Protein AF-A0A370H531-F1 (afdb_monomer_lite)

Radius of gyration: 30.45 Å; chains: 1; bounding box: 58×85×44 Å

InterPro domains:
  IPR033469 CYTH-like domain superfamily [SSF55154] (12-79)

Sequence (161 aa):
MTHAHALLDVCAGAVDYTRTALPIGEGQALIDEIIRPRVLHLVTIEFDTGDEARGFHPPEWFGPEVTGNPRYTHQLIALRGLAAAPEIPLSDAALNSLIDTLENRFPAQAQLTIDRPKGRQVPVTRAKAQTSGETVKANLDEIEQAMMREMEKTLQKGRPE

pLDDT: mean 77.38, std 19.12, range [32.31, 97.44]

Organism: NCBI:txid186651

Foldseek 3Di:
DVVVVVVVVPDLFAWDWDWDWADDDPFIWIWTQIPPPHGDIDIDTDDPDPVVVVVDDDQPLDDDDCPPPCCPDRVNCGNPNHPDDDDDDDDPRNVVSVVVSVVVPDDPVRPPPPVPPPPPPPPPPPDPDDDDDDDPDPDVVVVVVVVVVVVVVVVVVPDDD

Structure (mmCIF, N/CA/C/O backbone):
data_AF-A0A370H531-F1
#
_entry.id   AF-A0A370H531-F1
#
loop_
_atom_site.group_PDB
_atom_site.id
_atom_site.type_symbol
_atom_site.label_atom_id
_atom_site.label_alt_id
_atom_site.label_comp_id
_atom_site.label_asym_id
_atom_site.label_entity_id
_atom_site.label_seq_id
_atom_site.pdbx_PDB_ins_code
_atom_site.Cartn_x
_atom_site.Cartn_y
_atom_site.Cartn_z
_atom_site.occupancy
_atom_site.B_iso_or_equiv
_atom_site.auth_seq_id
_atom_site.auth_comp_id
_atom_site.auth_asym_id
_atom_site.auth_atom_id
_atom_site.pdbx_PDB_model_num
ATOM 1 N N . MET A 1 1 ? 30.079 -4.544 -2.804 1.00 56.28 1 MET A N 1
ATOM 2 C CA . MET A 1 1 ? 28.622 -4.452 -3.056 1.00 56.28 1 MET A CA 1
ATOM 3 C C . MET A 1 1 ? 28.259 -4.120 -4.513 1.00 56.28 1 MET A C 1
ATOM 5 O O . MET A 1 1 ? 27.084 -4.014 -4.818 1.00 56.28 1 MET A O 1
ATOM 9 N N . THR A 1 2 ? 29.217 -4.024 -5.442 1.00 71.31 2 THR A N 1
ATOM 10 C CA . THR A 1 2 ? 28.975 -3.665 -6.856 1.00 71.31 2 THR A CA 1
ATOM 11 C C . THR A 1 2 ? 28.341 -4.777 -7.698 1.00 71.31 2 THR A C 1
ATOM 13 O O . THR A 1 2 ? 27.529 -4.489 -8.567 1.00 71.31 2 THR A O 1
ATOM 16 N N . HIS A 1 3 ? 28.640 -6.049 -7.417 1.00 75.94 3 HIS A N 1
ATOM 17 C CA . HIS A 1 3 ? 28.123 -7.169 -8.216 1.00 75.94 3 HIS A CA 1
ATOM 18 C C . HIS A 1 3 ? 26.603 -7.368 -8.099 1.00 75.94 3 HIS A C 1
ATOM 20 O O . HIS A 1 3 ? 25.964 -7.726 -9.079 1.00 75.94 3 HIS A O 1
ATOM 26 N N . ALA A 1 4 ? 26.010 -7.109 -6.929 1.00 77.00 4 ALA A N 1
ATOM 27 C CA . ALA A 1 4 ? 24.566 -7.256 -6.734 1.00 77.00 4 ALA A CA 1
ATOM 28 C C . ALA A 1 4 ? 23.768 -6.222 -7.542 1.00 77.00 4 ALA A C 1
ATOM 30 O O . ALA A 1 4 ? 22.748 -6.562 -8.127 1.00 77.00 4 ALA A O 1
ATOM 31 N N . HIS A 1 5 ? 24.262 -4.982 -7.627 1.00 79.50 5 HIS A N 1
ATOM 32 C CA . HIS A 1 5 ? 23.621 -3.941 -8.430 1.00 79.50 5 HIS A CA 1
ATOM 33 C C . HIS A 1 5 ? 23.667 -4.277 -9.926 1.00 79.50 5 HIS A C 1
ATOM 35 O O . HIS A 1 5 ? 22.654 -4.176 -10.603 1.00 79.50 5 HIS A O 1
ATOM 41 N N . ALA A 1 6 ? 24.795 -4.814 -10.406 1.00 84.19 6 ALA A N 1
ATOM 42 C CA . ALA A 1 6 ? 24.924 -5.266 -11.792 1.00 84.19 6 ALA A CA 1
ATOM 43 C C . ALA A 1 6 ? 23.947 -6.403 -12.158 1.00 84.19 6 ALA A C 1
ATOM 45 O O . ALA A 1 6 ? 23.545 -6.524 -13.311 1.00 84.19 6 ALA A O 1
ATOM 46 N N . LEU A 1 7 ? 23.545 -7.238 -11.190 1.00 86.62 7 LEU A N 1
ATOM 47 C CA . LEU A 1 7 ? 22.518 -8.259 -11.417 1.00 86.62 7 LEU A CA 1
ATOM 48 C C . LEU A 1 7 ? 21.102 -7.672 -11.488 1.00 86.62 7 LEU A C 1
ATOM 50 O O . LEU A 1 7 ? 20.250 -8.246 -12.158 1.00 86.62 7 LEU A O 1
ATOM 54 N N . LEU A 1 8 ? 20.844 -6.537 -10.834 1.00 84.94 8 LEU A N 1
ATOM 55 C CA . LEU A 1 8 ? 19.556 -5.848 -10.950 1.00 84.94 8 LEU A CA 1
ATOM 56 C C . LEU A 1 8 ? 19.375 -5.234 -12.344 1.00 84.94 8 LEU A C 1
ATOM 58 O O . LEU A 1 8 ? 18.262 -5.241 -12.863 1.00 84.94 8 LEU A O 1
ATOM 62 N N . ASP A 1 9 ? 20.461 -4.789 -12.982 1.00 84.00 9 ASP A N 1
ATOM 63 C CA . ASP A 1 9 ? 20.424 -4.204 -14.331 1.00 84.00 9 ASP A CA 1
ATOM 64 C C . ASP A 1 9 ? 20.017 -5.210 -15.422 1.00 84.00 9 ASP A C 1
ATOM 66 O O . ASP A 1 9 ? 19.553 -4.815 -16.491 1.00 84.00 9 ASP A O 1
ATOM 70 N N . VAL A 1 10 ? 20.172 -6.515 -15.167 1.00 90.00 10 VAL A N 1
ATOM 71 C CA . VAL A 1 10 ? 19.774 -7.581 -16.104 1.00 90.00 10 VAL A CA 1
ATOM 72 C C . VAL A 1 10 ? 18.386 -8.158 -15.810 1.00 90.00 10 VAL A C 1
ATOM 74 O O . VAL A 1 10 ? 17.911 -9.027 -16.545 1.00 90.00 10 VAL A O 1
ATOM 77 N N . CYS A 1 11 ? 17.715 -7.701 -14.749 1.00 88.81 11 CYS A N 1
ATOM 78 C CA . CYS A 1 11 ? 16.348 -8.110 -14.449 1.00 88.81 11 CYS A CA 1
ATOM 79 C C . CYS A 1 11 ? 15.365 -7.554 -15.491 1.00 88.81 11 CYS A C 1
ATOM 81 O O . CYS A 1 11 ? 15.491 -6.431 -15.968 1.00 88.81 11 CYS A O 1
ATOM 83 N N . ALA A 1 12 ? 14.315 -8.324 -15.794 1.00 89.19 12 ALA A N 1
ATOM 84 C CA . ALA A 1 12 ? 13.263 -7.907 -16.727 1.00 89.19 12 ALA A CA 1
ATOM 85 C C . ALA A 1 12 ? 12.413 -6.719 -16.221 1.00 89.19 12 ALA A C 1
ATOM 87 O O . ALA A 1 12 ? 11.630 -6.157 -16.984 1.00 89.19 12 ALA A O 1
ATOM 88 N N . GLY A 1 13 ? 12.536 -6.362 -14.940 1.00 90.94 13 GLY A N 1
ATOM 89 C CA . GLY A 1 13 ? 11.859 -5.237 -14.307 1.00 90.94 13 GLY A CA 1
ATOM 90 C C . GLY A 1 13 ? 12.291 -5.076 -12.850 1.00 90.94 13 GLY A C 1
ATOM 91 O O . GLY A 1 13 ? 12.810 -6.016 -12.246 1.00 90.94 13 GLY A O 1
ATOM 92 N N . ALA A 1 14 ? 12.058 -3.891 -12.289 1.00 91.94 14 ALA A N 1
ATOM 93 C CA . ALA A 1 14 ? 12.356 -3.565 -10.897 1.00 91.94 14 ALA A CA 1
ATOM 94 C C . ALA A 1 14 ? 11.282 -2.635 -10.314 1.00 91.94 14 ALA A C 1
ATOM 96 O O . ALA A 1 14 ? 10.641 -1.877 -11.045 1.00 91.94 14 ALA A O 1
ATOM 97 N N . VAL A 1 15 ? 11.105 -2.701 -8.994 1.00 93.50 15 VAL A N 1
ATOM 98 C CA . VAL A 1 15 ? 10.263 -1.781 -8.222 1.00 93.50 15 VAL A CA 1
ATOM 99 C C . VAL A 1 15 ? 11.082 -1.278 -7.053 1.00 93.50 15 VAL A C 1
ATOM 101 O O . VAL A 1 15 ? 11.614 -2.073 -6.281 1.00 93.50 15 VAL A O 1
ATOM 104 N N . ASP A 1 16 ? 11.131 0.039 -6.917 1.00 94.12 16 ASP A N 1
ATOM 105 C CA . ASP A 1 16 ? 11.694 0.687 -5.744 1.00 94.12 16 ASP A CA 1
ATOM 106 C C . ASP A 1 16 ? 10.550 1.192 -4.892 1.00 94.12 16 ASP A C 1
ATOM 108 O O . ASP A 1 16 ? 9.667 1.882 -5.407 1.00 94.12 16 ASP A O 1
ATOM 112 N N . TYR A 1 17 ? 10.588 0.898 -3.600 1.00 96.12 17 TYR A N 1
ATOM 113 C CA . TYR A 1 17 ? 9.605 1.400 -2.659 1.00 96.12 17 TYR A CA 1
ATOM 114 C C . TYR A 1 17 ? 10.207 1.584 -1.269 1.00 96.12 17 TYR A C 1
ATOM 116 O O . TYR A 1 17 ? 11.199 0.942 -0.914 1.00 96.12 17 TYR A O 1
ATOM 124 N N . THR A 1 18 ? 9.592 2.458 -0.478 1.00 97.44 18 THR A N 1
ATOM 125 C CA . THR A 1 18 ? 9.778 2.497 0.974 1.00 97.44 18 THR A CA 1
ATOM 126 C C . THR A 1 18 ? 8.543 1.892 1.633 1.00 97.44 18 THR A C 1
ATOM 128 O O . THR A 1 18 ? 7.431 2.059 1.134 1.00 97.44 18 THR A O 1
ATOM 131 N N . ARG A 1 19 ? 8.727 1.153 2.732 1.00 97.31 19 ARG A N 1
ATOM 132 C CA . ARG A 1 19 ? 7.623 0.561 3.496 1.00 97.31 19 ARG A CA 1
ATOM 133 C C . ARG A 1 19 ? 7.599 1.129 4.901 1.00 97.31 19 ARG A C 1
ATOM 135 O O . ARG A 1 19 ? 8.588 1.023 5.624 1.00 97.31 19 ARG A O 1
ATOM 142 N N . THR A 1 20 ? 6.453 1.669 5.295 1.00 95.62 20 THR A N 1
ATOM 143 C CA . THR A 1 20 ? 6.203 2.163 6.651 1.00 95.62 20 THR A CA 1
ATOM 144 C C . THR A 1 20 ? 5.084 1.357 7.291 1.00 95.62 20 THR A C 1
ATOM 146 O O . THR A 1 20 ? 4.004 1.241 6.718 1.00 95.62 20 THR A O 1
ATOM 149 N N . ALA A 1 21 ? 5.326 0.821 8.487 1.00 93.69 21 ALA A N 1
ATOM 150 C CA . ALA A 1 21 ? 4.275 0.216 9.296 1.00 93.69 21 ALA A CA 1
ATOM 151 C C . ALA A 1 21 ? 3.504 1.306 10.053 1.00 93.69 21 ALA A C 1
ATOM 153 O O . ALA A 1 21 ? 4.095 2.199 10.667 1.00 93.69 21 ALA A O 1
ATOM 154 N N . LEU A 1 22 ? 2.182 1.233 9.989 1.00 91.69 22 LEU A N 1
ATOM 155 C CA . LEU A 1 22 ? 1.242 2.160 10.589 1.00 91.69 22 LEU A CA 1
ATOM 156 C C . LEU A 1 22 ? 0.253 1.358 11.456 1.00 91.69 22 LEU A C 1
ATOM 158 O O . LEU A 1 22 ? -0.501 0.567 10.897 1.00 91.69 22 LEU A O 1
ATOM 162 N N . PRO A 1 23 ? 0.197 1.549 12.787 1.00 89.75 23 PRO A N 1
ATOM 163 C CA . PRO A 1 23 ? -0.846 0.925 13.602 1.00 89.75 23 PRO A CA 1
ATOM 164 C C . PRO A 1 23 ? -2.244 1.391 13.164 1.00 89.75 23 PRO A C 1
ATOM 166 O O . PRO A 1 23 ? -2.476 2.594 13.032 1.00 89.75 23 PRO A O 1
ATOM 169 N N . ILE A 1 24 ? -3.161 0.440 12.953 1.00 87.25 24 ILE A N 1
ATOM 170 C CA . ILE A 1 24 ? -4.573 0.669 12.598 1.00 87.25 24 ILE A CA 1
ATOM 171 C C . ILE A 1 24 ? -5.437 -0.297 13.409 1.00 87.25 24 ILE A C 1
ATOM 173 O O . ILE A 1 24 ? -5.366 -1.508 13.206 1.00 87.25 24 ILE A O 1
ATOM 177 N N . GLY A 1 25 ? -6.279 0.234 14.300 1.00 82.69 25 GLY A N 1
ATOM 178 C CA . GLY A 1 25 ? -7.097 -0.597 15.187 1.00 82.69 25 GLY A CA 1
ATOM 179 C C . GLY A 1 25 ? -6.226 -1.533 16.030 1.00 82.69 25 GLY A C 1
ATOM 180 O O . GLY A 1 25 ? -5.302 -1.075 16.699 1.00 82.69 25 GLY A O 1
ATOM 181 N N . GLU A 1 26 ? -6.512 -2.834 15.974 1.00 80.56 26 GLU A N 1
ATOM 182 C CA . GLU A 1 26 ? -5.728 -3.878 16.655 1.00 80.56 26 GLU A CA 1
ATOM 183 C C . GLU A 1 26 ? -4.569 -4.426 15.797 1.00 80.56 26 GLU A C 1
ATOM 185 O O . GLU A 1 26 ? -3.727 -5.168 16.299 1.00 80.56 26 GLU A O 1
ATOM 190 N N . GLY A 1 27 ? -4.492 -4.034 14.521 1.00 85.75 27 GLY A N 1
ATOM 191 C CA . GLY A 1 27 ? -3.524 -4.542 13.551 1.00 85.75 27 GLY A CA 1
ATOM 192 C C . GLY A 1 27 ? -2.483 -3.515 13.101 1.00 85.75 27 GLY A C 1
ATOM 193 O O . GLY A 1 27 ? -2.299 -2.437 13.678 1.00 85.75 27 GLY A O 1
ATOM 194 N N . GLN A 1 28 ? -1.773 -3.867 12.029 1.00 90.69 28 GLN A N 1
ATOM 195 C CA . GLN A 1 28 ? -0.797 -3.006 11.364 1.00 90.69 28 GLN A CA 1
ATOM 196 C C . GLN A 1 28 ? -1.136 -2.884 9.879 1.00 90.69 28 GLN A C 1
ATOM 198 O O . GLN A 1 28 ? -1.393 -3.875 9.200 1.00 90.69 28 GLN A O 1
ATOM 203 N N . ALA A 1 29 ? -1.072 -1.661 9.371 1.00 94.25 29 ALA A N 1
ATOM 204 C CA . ALA A 1 29 ? -1.070 -1.363 7.954 1.00 94.25 29 ALA A CA 1
ATOM 205 C C . ALA A 1 29 ? 0.360 -1.176 7.452 1.00 94.25 29 ALA A C 1
ATOM 207 O O . ALA A 1 29 ? 1.147 -0.437 8.038 1.00 94.25 29 ALA A O 1
ATOM 208 N N . LEU A 1 30 ? 0.692 -1.811 6.336 1.00 96.62 30 LEU A N 1
ATOM 209 C CA . LEU A 1 30 ? 1.946 -1.612 5.623 1.00 96.62 30 LEU A CA 1
ATOM 210 C C . LEU A 1 30 ? 1.694 -0.640 4.475 1.00 96.62 30 LEU A C 1
ATOM 212 O O . LEU A 1 30 ? 0.982 -0.968 3.528 1.00 96.62 30 LEU A O 1
ATOM 216 N N . ILE A 1 31 ? 2.262 0.558 4.574 1.00 96.38 31 ILE A N 1
ATOM 217 C CA . ILE A 1 31 ? 2.193 1.572 3.525 1.00 96.38 31 ILE A CA 1
ATOM 218 C C . ILE A 1 31 ? 3.443 1.457 2.664 1.00 96.38 31 ILE A C 1
ATOM 220 O O . ILE A 1 31 ? 4.541 1.741 3.143 1.00 96.38 31 ILE A O 1
ATOM 224 N N . ASP A 1 32 ? 3.258 1.083 1.404 1.00 96.75 32 ASP A N 1
ATOM 225 C CA . ASP A 1 32 ? 4.294 1.100 0.380 1.00 96.75 32 ASP A CA 1
ATOM 226 C C . ASP A 1 32 ? 4.202 2.380 -0.437 1.00 96.75 32 ASP A C 1
ATOM 228 O O . ASP A 1 32 ? 3.228 2.595 -1.158 1.00 96.75 32 ASP A O 1
ATOM 232 N N . GLU A 1 33 ? 5.234 3.211 -0.364 1.00 95.75 33 GLU A N 1
ATOM 233 C CA . GLU A 1 33 ? 5.459 4.302 -1.306 1.00 95.75 33 GLU A CA 1
ATOM 234 C C . GLU A 1 33 ? 6.362 3.779 -2.421 1.00 95.75 33 GLU A C 1
ATOM 236 O O . GLU A 1 33 ? 7.582 3.698 -2.272 1.00 95.75 33 GLU A O 1
ATOM 241 N N . ILE A 1 34 ? 5.761 3.394 -3.544 1.00 94.44 34 ILE A N 1
ATOM 242 C CA . ILE A 1 34 ? 6.487 2.981 -4.741 1.00 94.44 34 ILE A CA 1
ATOM 243 C C . ILE A 1 34 ? 6.997 4.233 -5.447 1.00 94.44 34 ILE A C 1
ATOM 245 O O . ILE A 1 34 ? 6.216 5.111 -5.793 1.00 94.44 34 ILE A O 1
ATOM 249 N N . ILE A 1 35 ? 8.303 4.293 -5.692 1.00 93.25 35 ILE A N 1
ATOM 250 C CA . ILE A 1 35 ? 9.004 5.424 -6.315 1.00 93.25 35 ILE A CA 1
ATOM 251 C C . ILE A 1 35 ? 9.258 5.135 -7.801 1.00 93.25 35 ILE A C 1
ATOM 253 O O . ILE A 1 35 ? 9.124 6.019 -8.650 1.00 93.25 35 ILE A O 1
ATOM 257 N N . ARG A 1 36 ? 9.600 3.881 -8.133 1.00 91.06 36 ARG A N 1
ATOM 258 C CA . ARG A 1 36 ? 9.839 3.404 -9.507 1.00 91.06 36 ARG A CA 1
ATOM 259 C C . ARG A 1 36 ? 9.043 2.122 -9.765 1.00 91.06 36 ARG A C 1
ATOM 261 O O . ARG A 1 36 ? 8.988 1.282 -8.873 1.00 91.06 36 ARG A O 1
ATOM 268 N N . PRO A 1 37 ? 8.452 1.934 -10.962 1.00 87.25 37 PRO A N 1
ATOM 269 C CA . PRO A 1 37 ? 8.582 2.759 -12.172 1.00 87.25 37 PRO A CA 1
ATOM 270 C C . PRO A 1 37 ? 7.706 4.025 -12.198 1.00 87.25 37 PRO A C 1
ATOM 272 O O . PRO A 1 37 ? 7.870 4.859 -13.085 1.00 87.25 37 PRO A O 1
ATOM 275 N N . ARG A 1 38 ? 6.780 4.189 -11.248 1.00 86.94 38 ARG A N 1
ATOM 276 C CA . ARG A 1 38 ? 5.930 5.378 -11.101 1.00 86.94 38 ARG A CA 1
ATOM 277 C C . ARG A 1 38 ? 5.525 5.531 -9.640 1.00 86.94 38 ARG A C 1
ATOM 279 O O . ARG A 1 38 ? 5.353 4.520 -8.969 1.00 86.94 38 ARG A O 1
ATOM 286 N N . VAL A 1 39 ? 5.281 6.770 -9.211 1.00 89.94 39 VAL A N 1
ATOM 287 C CA . VAL A 1 39 ? 4.718 7.052 -7.887 1.00 89.94 39 VAL A CA 1
ATOM 288 C C . VAL A 1 39 ? 3.341 6.403 -7.729 1.00 89.94 39 VAL A C 1
ATOM 290 O O . VAL A 1 39 ? 2.424 6.664 -8.520 1.00 89.94 39 VAL A O 1
ATOM 293 N N . LEU A 1 40 ? 3.222 5.550 -6.715 1.00 91.81 40 LEU A N 1
ATOM 294 C CA . LEU A 1 40 ? 1.999 4.870 -6.299 1.00 91.81 40 LEU A CA 1
ATOM 295 C C . LEU A 1 40 ? 2.098 4.553 -4.806 1.00 91.81 40 LEU A C 1
ATOM 297 O O . LEU A 1 40 ? 3.135 4.082 -4.352 1.00 91.81 40 LEU A O 1
ATOM 301 N N . HIS A 1 41 ? 1.007 4.754 -4.074 1.00 93.44 41 HIS A N 1
ATOM 302 C CA . HIS A 1 41 ? 0.909 4.322 -2.684 1.00 93.44 41 HIS A CA 1
ATOM 303 C C . HIS A 1 41 ? -0.001 3.102 -2.596 1.00 93.44 41 HIS A C 1
ATOM 305 O O . HIS A 1 41 ? -1.102 3.118 -3.151 1.00 93.44 41 HIS A O 1
ATOM 311 N N . LEU A 1 42 ? 0.455 2.055 -1.912 1.00 94.62 42 LEU A N 1
ATOM 312 C CA . LEU A 1 42 ? -0.345 0.876 -1.595 1.00 94.62 42 LEU A CA 1
ATOM 313 C C . LEU A 1 42 ? -0.419 0.708 -0.087 1.00 94.62 42 LEU A C 1
ATOM 315 O O . LEU A 1 42 ? 0.578 0.862 0.609 1.00 94.62 42 LEU A O 1
ATOM 319 N N . VAL A 1 43 ? -1.606 0.375 0.406 1.00 95.94 43 VAL A N 1
ATOM 320 C CA . VAL A 1 43 ? -1.812 0.015 1.806 1.00 95.94 43 VAL A CA 1
ATOM 321 C C . VAL A 1 43 ? -2.170 -1.461 1.847 1.00 95.94 43 VAL A C 1
ATOM 323 O O . VAL A 1 43 ? -3.134 -1.882 1.212 1.00 95.94 43 VAL A O 1
ATOM 326 N N . THR A 1 44 ? -1.374 -2.245 2.566 1.00 96.19 44 THR A N 1
ATOM 327 C CA . THR A 1 44 ? -1.601 -3.679 2.764 1.00 96.19 44 THR A CA 1
ATOM 328 C C . THR A 1 44 ? -1.917 -3.940 4.227 1.00 96.19 44 THR A C 1
ATOM 330 O O . THR A 1 44 ? -1.166 -3.509 5.099 1.00 96.19 44 THR A O 1
ATOM 333 N N . ILE A 1 45 ? -3.009 -4.657 4.485 1.00 95.19 45 ILE A N 1
ATOM 334 C CA . ILE A 1 45 ? -3.339 -5.190 5.808 1.00 95.19 45 ILE A CA 1
ATOM 335 C C . ILE A 1 45 ? -3.184 -6.705 5.749 1.00 95.19 45 ILE A C 1
ATOM 337 O O . ILE A 1 45 ? -3.667 -7.342 4.812 1.00 95.19 45 ILE A O 1
ATOM 341 N N . GLU A 1 46 ? -2.500 -7.266 6.737 1.00 92.62 46 GLU A N 1
ATOM 342 C CA . GLU A 1 46 ? -2.395 -8.709 6.925 1.00 92.62 46 GLU A CA 1
ATOM 343 C C . GLU A 1 46 ? -3.323 -9.114 8.070 1.00 92.62 46 GLU A C 1
ATOM 345 O O . GLU A 1 46 ? -3.358 -8.452 9.105 1.00 92.62 46 GLU A O 1
ATOM 350 N N . PHE A 1 47 ? -4.085 -10.183 7.852 1.00 93.06 47 PHE A N 1
ATOM 351 C CA . PHE A 1 47 ? -5.032 -10.736 8.815 1.00 93.06 47 PHE A CA 1
ATOM 352 C C . PHE A 1 47 ? -4.654 -12.183 9.103 1.00 93.06 47 PHE A C 1
ATOM 354 O O . PHE A 1 47 ? -4.248 -12.907 8.187 1.00 93.06 47 PHE A O 1
ATOM 361 N N . ASP A 1 48 ? -4.856 -12.630 10.340 1.00 91.94 48 ASP A N 1
ATOM 362 C CA . ASP A 1 48 ? -4.570 -14.015 10.723 1.00 91.94 48 ASP A CA 1
ATOM 363 C C . ASP A 1 48 ? -5.625 -14.975 10.161 1.00 91.94 48 ASP A C 1
ATOM 365 O O . ASP A 1 48 ? -5.356 -16.150 9.892 1.00 91.94 48 ASP A O 1
ATOM 369 N N . THR A 1 49 ? -6.852 -14.479 9.970 1.00 93.25 49 THR A N 1
ATOM 370 C CA . THR A 1 49 ? -7.981 -15.286 9.505 1.00 93.25 49 THR A CA 1
ATOM 371 C C . THR A 1 49 ? -8.806 -14.584 8.432 1.00 93.25 49 THR A C 1
ATOM 373 O O . THR A 1 49 ? -8.892 -13.360 8.351 1.00 93.25 49 THR A O 1
ATOM 376 N N . GLY A 1 50 ? -9.493 -15.381 7.610 1.00 92.00 50 GLY A N 1
ATOM 377 C CA . GLY A 1 50 ? -10.415 -14.844 6.609 1.00 92.00 50 GLY A CA 1
ATOM 378 C C . GLY A 1 50 ? -11.677 -14.203 7.200 1.00 92.00 50 GLY A C 1
ATOM 379 O O . GLY A 1 50 ? -12.300 -13.389 6.525 1.00 92.00 50 GLY A O 1
ATOM 380 N N . ASP A 1 51 ? -12.077 -14.565 8.424 1.00 93.56 51 ASP A N 1
ATOM 381 C CA . ASP A 1 51 ? -13.197 -13.919 9.125 1.00 93.56 51 ASP A CA 1
ATOM 382 C C . ASP A 1 51 ? -12.837 -12.498 9.560 1.00 93.56 51 ASP A C 1
ATOM 384 O O . ASP A 1 51 ? -13.618 -11.574 9.342 1.00 93.56 51 ASP A O 1
ATOM 388 N N . GLU A 1 52 ? -11.630 -12.313 10.094 1.00 91.62 52 GLU A N 1
ATOM 389 C CA . GLU A 1 52 ? -11.086 -11.001 10.445 1.00 91.62 52 GLU A CA 1
ATOM 390 C C . GLU A 1 52 ? -11.009 -10.087 9.215 1.00 91.62 52 GLU A C 1
ATOM 392 O O . GLU A 1 52 ? -11.530 -8.972 9.238 1.00 91.62 52 GLU A O 1
ATOM 397 N N . ALA A 1 53 ? -10.483 -10.606 8.100 1.00 92.12 53 ALA A N 1
ATOM 398 C CA . ALA A 1 53 ? -10.426 -9.876 6.836 1.00 92.12 53 ALA A CA 1
ATOM 399 C C . ALA A 1 53 ? -11.816 -9.431 6.343 1.00 92.12 53 ALA A C 1
ATOM 401 O O . ALA A 1 53 ? -11.970 -8.322 5.842 1.00 92.12 53 ALA A O 1
ATOM 402 N N . ARG A 1 54 ? -12.848 -10.275 6.501 1.00 92.25 54 ARG A N 1
ATOM 403 C CA . ARG A 1 54 ? -14.235 -9.931 6.132 1.00 92.25 54 ARG A CA 1
ATOM 404 C C . ARG A 1 54 ? -14.871 -8.898 7.060 1.00 92.25 54 ARG A C 1
ATOM 406 O O . ARG A 1 54 ? -15.775 -8.188 6.631 1.00 92.25 54 ARG A O 1
ATOM 413 N N . GLY A 1 55 ? -14.457 -8.862 8.325 1.00 91.62 55 GLY A N 1
ATOM 414 C CA . GLY A 1 55 ? -14.944 -7.907 9.320 1.00 91.62 55 GLY A CA 1
ATOM 415 C C . GLY A 1 55 ? -14.226 -6.557 9.284 1.00 91.62 55 GLY A C 1
ATOM 416 O O . GLY A 1 55 ? -14.677 -5.611 9.933 1.00 91.62 55 GLY A O 1
ATOM 417 N N . PHE A 1 56 ? -13.122 -6.448 8.545 1.00 92.06 56 PHE A N 1
ATOM 418 C CA . PHE A 1 56 ? -12.341 -5.225 8.459 1.00 92.06 56 PHE A CA 1
ATOM 419 C C . PHE A 1 56 ? -13.080 -4.132 7.682 1.00 92.06 56 PHE A C 1
ATOM 421 O O . PHE A 1 56 ? -13.528 -4.332 6.555 1.00 92.06 56 PHE A O 1
ATOM 428 N N . HIS A 1 57 ? -13.166 -2.951 8.291 1.00 92.00 57 HIS A N 1
ATOM 429 C CA . HIS A 1 57 ? -13.729 -1.758 7.669 1.00 92.00 57 HIS A CA 1
ATOM 430 C C . HIS A 1 57 ? -12.588 -0.760 7.433 1.00 92.00 57 HIS A C 1
ATOM 432 O O . HIS A 1 57 ? -12.050 -0.229 8.411 1.00 92.00 57 HIS A O 1
ATOM 438 N N . PRO A 1 58 ? -12.176 -0.524 6.174 1.00 92.31 58 PRO A N 1
ATOM 439 C CA . PRO A 1 58 ? -11.074 0.381 5.885 1.00 92.31 58 PRO A CA 1
ATOM 440 C C . PRO A 1 58 ? -11.432 1.826 6.281 1.00 92.31 58 PRO A C 1
ATOM 442 O O . PRO A 1 58 ? -12.552 2.266 6.018 1.00 92.31 58 PRO A O 1
ATOM 445 N N . PRO A 1 59 ? -10.497 2.580 6.888 1.00 92.88 59 PRO A N 1
ATOM 446 C CA . PRO A 1 59 ? -10.648 4.017 7.107 1.00 92.88 59 PRO A CA 1
ATOM 447 C C . PRO A 1 59 ? -10.929 4.786 5.809 1.00 92.88 59 PRO A C 1
ATOM 449 O O . PRO A 1 59 ? -10.428 4.417 4.753 1.00 92.88 59 PRO A O 1
ATOM 452 N N . GLU A 1 60 ? -11.629 5.919 5.891 1.00 93.25 60 GLU A N 1
ATOM 453 C CA . GLU A 1 60 ? -12.013 6.736 4.719 1.00 93.25 60 GLU A CA 1
ATOM 454 C C . GLU A 1 60 ? -10.817 7.292 3.934 1.00 93.25 60 GLU A C 1
ATOM 456 O O . GLU A 1 60 ? -10.940 7.658 2.768 1.00 93.25 60 GLU A O 1
ATOM 461 N N . TRP A 1 61 ? -9.648 7.398 4.572 1.00 92.94 61 TRP A N 1
ATOM 462 C CA . TRP A 1 61 ? -8.428 7.823 3.889 1.00 92.94 61 TRP A CA 1
ATOM 463 C C . TRP A 1 61 ? -7.813 6.725 3.020 1.00 92.94 61 TRP A C 1
ATOM 465 O O . TRP A 1 61 ? -6.941 7.019 2.197 1.00 92.94 61 TRP A O 1
ATOM 475 N N . PHE A 1 62 ? -8.248 5.472 3.180 1.00 92.69 62 PHE A N 1
ATOM 476 C CA . PHE A 1 62 ? -7.849 4.408 2.274 1.00 92.69 62 PHE A CA 1
ATOM 477 C C . PHE A 1 62 ? -8.435 4.686 0.892 1.00 92.69 62 PHE A C 1
ATOM 479 O O . PHE A 1 62 ? -9.549 5.179 0.726 1.00 92.69 62 PHE A O 1
ATOM 486 N N . GLY A 1 63 ? -7.647 4.351 -0.124 1.00 91.56 63 GLY A N 1
ATOM 487 C CA . GLY A 1 63 ? -8.116 4.374 -1.497 1.00 91.56 63 GLY A CA 1
ATOM 488 C C . GLY A 1 63 ? -9.046 3.200 -1.824 1.00 91.56 63 GLY A C 1
ATOM 489 O O . GLY A 1 63 ? -9.424 2.417 -0.952 1.00 91.56 63 GLY A O 1
ATOM 490 N N . PRO A 1 64 ? -9.377 3.038 -3.115 1.00 91.94 64 PRO A N 1
ATOM 491 C CA . PRO A 1 64 ? -10.137 1.894 -3.599 1.00 91.94 64 PRO A CA 1
ATOM 492 C C . PRO A 1 64 ? -9.490 0.565 -3.200 1.00 91.94 64 PRO A C 1
ATOM 494 O O . PRO A 1 64 ? -8.270 0.413 -3.291 1.00 91.94 64 PRO A O 1
ATOM 497 N N . GLU A 1 65 ? -10.310 -0.420 -2.833 1.00 93.25 65 GLU A N 1
ATOM 498 C CA . GLU A 1 65 ? -9.819 -1.771 -2.583 1.00 93.25 65 GLU A CA 1
ATOM 499 C C . GLU A 1 65 ? -9.300 -2.399 -3.886 1.00 93.25 65 GLU A C 1
ATOM 501 O O . GLU A 1 65 ? -9.987 -2.443 -4.911 1.00 93.25 65 GLU A O 1
ATOM 506 N N . VAL A 1 66 ? -8.062 -2.891 -3.844 1.00 94.00 66 VAL A N 1
ATOM 507 C CA . VAL A 1 66 ? -7.379 -3.514 -4.990 1.00 94.00 66 VAL A CA 1
ATOM 508 C C . VAL A 1 66 ? -6.998 -4.973 -4.737 1.00 94.00 66 VAL A C 1
ATOM 510 O O . VAL A 1 66 ? -6.286 -5.578 -5.544 1.00 94.00 66 VAL A O 1
ATOM 513 N N . THR A 1 67 ? -7.476 -5.554 -3.635 1.00 93.69 67 THR A N 1
ATOM 514 C CA . THR A 1 67 ? -7.243 -6.950 -3.260 1.00 93.69 67 THR A CA 1
ATOM 515 C C . THR A 1 67 ? -7.617 -7.886 -4.410 1.00 93.69 67 THR A C 1
ATOM 517 O O . THR A 1 67 ? -8.669 -7.758 -5.034 1.00 93.69 67 THR A O 1
ATOM 520 N N . GLY A 1 68 ? -6.728 -8.824 -4.742 1.00 93.19 68 GLY A N 1
ATOM 521 C CA . GLY A 1 68 ? -6.941 -9.784 -5.831 1.00 93.19 68 GLY A CA 1
ATOM 522 C C . GLY A 1 68 ? -6.770 -9.222 -7.248 1.00 93.19 68 GLY A C 1
ATOM 523 O O . GLY A 1 68 ? -6.797 -9.994 -8.207 1.00 93.19 68 GLY A O 1
ATOM 524 N N . ASN A 1 69 ? -6.539 -7.917 -7.421 1.00 93.81 69 ASN A N 1
ATOM 525 C CA . ASN A 1 69 ? -6.249 -7.351 -8.733 1.00 93.81 69 ASN A CA 1
ATOM 526 C C . ASN A 1 69 ? -4.749 -7.498 -9.064 1.00 93.81 69 ASN A C 1
ATOM 528 O O . ASN A 1 69 ? -3.912 -6.805 -8.476 1.00 93.81 69 ASN A O 1
ATOM 532 N N . PRO A 1 70 ? -4.373 -8.332 -10.054 1.00 92.12 70 PRO A N 1
ATOM 533 C CA . PRO A 1 70 ? -2.971 -8.625 -10.347 1.00 92.12 70 PRO A CA 1
ATOM 534 C C . PRO A 1 70 ? -2.173 -7.389 -10.787 1.00 92.12 70 PRO A C 1
ATOM 536 O O . PRO A 1 70 ? -0.947 -7.386 -10.679 1.00 92.12 70 PRO A O 1
ATOM 539 N N . ARG A 1 71 ? -2.847 -6.323 -11.247 1.00 92.06 71 ARG A N 1
ATOM 540 C CA . ARG A 1 71 ? -2.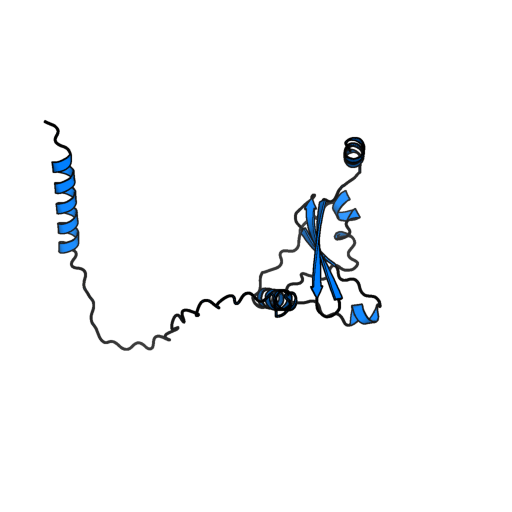213 -5.065 -11.678 1.00 92.06 71 ARG A CA 1
ATOM 541 C C . ARG A 1 71 ? -1.485 -4.328 -10.563 1.00 92.06 71 ARG A C 1
ATOM 543 O O . ARG A 1 71 ? -0.602 -3.538 -10.873 1.00 92.06 71 ARG A O 1
ATOM 550 N N . TYR A 1 72 ? -1.831 -4.609 -9.311 1.00 92.94 72 TYR A N 1
ATOM 551 C CA . TYR A 1 72 ? -1.220 -3.991 -8.138 1.00 92.94 72 TYR A CA 1
ATOM 552 C C . TYR A 1 72 ? -0.195 -4.900 -7.447 1.00 92.94 72 TYR A C 1
ATOM 554 O O . TYR A 1 72 ? 0.357 -4.540 -6.414 1.00 92.94 72 TYR A O 1
ATOM 562 N N . THR A 1 73 ? 0.114 -6.066 -8.024 1.00 93.38 73 THR A N 1
ATOM 563 C CA . THR A 1 73 ? 1.215 -6.907 -7.536 1.00 93.38 73 THR A CA 1
ATOM 564 C C . THR A 1 73 ? 2.561 -6.285 -7.898 1.00 93.38 73 THR A C 1
ATOM 566 O O . THR A 1 73 ? 2.739 -5.787 -9.012 1.00 93.38 73 THR A O 1
ATOM 569 N N . HIS A 1 74 ? 3.552 -6.379 -7.006 1.00 92.69 74 HIS A N 1
ATOM 570 C CA . HIS A 1 74 ? 4.906 -5.876 -7.279 1.00 92.69 74 HIS A CA 1
ATOM 571 C C . HIS A 1 74 ? 5.497 -6.456 -8.569 1.00 92.69 74 HIS A C 1
ATOM 573 O O . HIS A 1 74 ? 6.137 -5.736 -9.327 1.00 92.69 74 HIS A O 1
ATOM 579 N N . GLN A 1 75 ? 5.231 -7.733 -8.864 1.00 93.19 75 GLN A N 1
ATOM 580 C CA . GLN A 1 75 ? 5.691 -8.372 -10.096 1.00 93.19 75 GLN A CA 1
ATOM 581 C C . GLN A 1 75 ? 5.125 -7.686 -11.345 1.00 93.19 75 GLN A C 1
ATOM 583 O O . GLN A 1 75 ? 5.883 -7.369 -12.264 1.00 93.19 75 GLN A O 1
ATOM 588 N N . LEU A 1 76 ? 3.807 -7.456 -11.411 1.00 93.38 76 LEU A N 1
ATOM 589 C CA . LEU A 1 76 ? 3.223 -6.839 -12.602 1.00 93.38 76 LEU A CA 1
ATOM 590 C C . LEU A 1 76 ? 3.596 -5.358 -12.706 1.00 93.38 76 LEU A C 1
ATOM 592 O O . LEU A 1 76 ? 3.865 -4.889 -13.810 1.00 93.38 76 LEU A O 1
ATOM 596 N N . ILE A 1 77 ? 3.705 -4.658 -11.573 1.00 93.56 77 ILE A N 1
ATOM 597 C CA . ILE A 1 77 ? 4.213 -3.283 -11.520 1.00 93.56 77 ILE A CA 1
ATOM 598 C C . ILE A 1 77 ? 5.650 -3.224 -12.062 1.00 93.56 77 ILE A C 1
ATOM 600 O O . ILE A 1 77 ? 5.934 -2.373 -12.901 1.00 93.56 77 ILE A O 1
ATOM 604 N N . ALA A 1 78 ? 6.531 -4.151 -11.673 1.00 92.94 78 ALA A N 1
ATOM 605 C CA . ALA A 1 78 ? 7.915 -4.211 -12.156 1.00 92.94 78 ALA A CA 1
ATOM 606 C C . ALA A 1 78 ? 8.000 -4.395 -13.677 1.00 92.94 78 ALA A C 1
ATOM 608 O O . ALA A 1 78 ? 8.804 -3.750 -14.346 1.00 92.94 78 ALA A O 1
ATOM 609 N N . LEU A 1 79 ? 7.188 -5.310 -14.217 1.00 92.75 79 LEU A N 1
ATOM 610 C CA . LEU A 1 79 ? 7.288 -5.761 -15.608 1.00 92.75 79 LEU A CA 1
ATOM 611 C C . LEU A 1 79 ? 6.505 -4.891 -16.595 1.00 92.75 79 LEU A C 1
ATOM 613 O O . LEU A 1 79 ? 6.847 -4.833 -17.776 1.00 92.75 79 LEU A O 1
ATOM 617 N N . ARG A 1 80 ? 5.396 -4.292 -16.154 1.00 89.12 80 ARG A N 1
ATOM 618 C CA . ARG A 1 80 ? 4.447 -3.579 -17.026 1.00 89.12 80 ARG A CA 1
ATOM 619 C C . ARG A 1 80 ? 4.206 -2.135 -16.605 1.00 89.12 80 ARG A C 1
ATOM 621 O O . ARG A 1 80 ? 3.592 -1.393 -17.370 1.00 89.12 80 ARG A O 1
ATOM 628 N N . GLY A 1 81 ? 4.667 -1.736 -15.422 1.00 85.31 81 GLY A N 1
ATOM 629 C CA . GLY A 1 81 ? 4.254 -0.485 -14.801 1.00 85.31 81 GLY A CA 1
ATOM 630 C C . GLY A 1 81 ? 2.754 -0.459 -14.501 1.00 85.31 81 GLY A C 1
ATOM 631 O O . GLY A 1 81 ? 2.041 -1.459 -14.622 1.00 85.31 81 GLY A O 1
ATOM 632 N N . LEU A 1 82 ? 2.259 0.721 -14.129 1.00 80.50 82 LEU A N 1
ATOM 633 C CA . LEU A 1 82 ? 0.833 0.974 -13.952 1.00 80.50 82 LEU A CA 1
ATOM 634 C C . LEU A 1 82 ? 0.373 2.001 -14.993 1.00 80.50 82 LEU A C 1
ATOM 636 O O . LEU A 1 82 ? 0.921 3.097 -15.065 1.00 80.50 82 LEU A O 1
ATOM 640 N N . ALA A 1 83 ? -0.633 1.642 -15.798 1.00 72.12 83 ALA A N 1
ATOM 641 C CA . ALA A 1 83 ? -1.114 2.490 -16.896 1.00 72.12 83 ALA A CA 1
ATOM 642 C C . ALA A 1 83 ? -1.694 3.833 -16.412 1.00 72.12 83 ALA A C 1
ATOM 644 O O . ALA A 1 83 ? -1.477 4.860 -17.046 1.00 72.12 83 ALA A O 1
ATOM 645 N N . ALA A 1 84 ? -2.412 3.826 -15.286 1.00 71.81 84 ALA A N 1
ATOM 646 C CA . ALA A 1 84 ? -2.885 5.021 -14.598 1.00 71.81 84 ALA A CA 1
ATOM 647 C C . ALA A 1 84 ? -3.096 4.681 -13.119 1.00 71.81 84 ALA A C 1
ATOM 649 O O . ALA A 1 84 ? -3.674 3.636 -12.810 1.00 71.81 84 ALA A O 1
ATOM 650 N N . ALA A 1 85 ? -2.615 5.542 -12.221 1.00 70.00 85 ALA A N 1
ATOM 651 C CA . ALA A 1 85 ? -3.051 5.498 -10.830 1.00 70.00 85 ALA A CA 1
ATOM 652 C C . ALA A 1 85 ? -4.452 6.122 -10.751 1.00 70.00 85 ALA A C 1
ATOM 654 O O . ALA A 1 85 ? -4.683 7.122 -11.438 1.00 70.00 85 ALA A O 1
ATOM 655 N N . PRO A 1 86 ? -5.379 5.555 -9.963 1.00 72.88 86 PRO A N 1
ATOM 656 C CA . PRO A 1 86 ? -6.669 6.190 -9.740 1.00 72.88 86 PRO A CA 1
ATOM 657 C C . PRO A 1 86 ? -6.453 7.574 -9.119 1.00 72.88 86 PRO A C 1
ATOM 659 O O . PRO A 1 86 ? -5.685 7.719 -8.167 1.00 72.88 86 PRO A O 1
ATOM 662 N N . GLU A 1 87 ? -7.113 8.594 -9.664 1.00 78.69 87 GLU A N 1
ATOM 663 C CA . GLU A 1 87 ? -7.225 9.879 -8.978 1.00 78.69 87 GLU A CA 1
ATOM 664 C C . GLU A 1 87 ? -8.193 9.700 -7.811 1.00 78.69 87 GLU A C 1
ATOM 666 O O . GLU A 1 87 ? -9.371 9.399 -8.006 1.00 78.69 87 GLU A O 1
ATOM 671 N N . ILE A 1 88 ? -7.675 9.836 -6.593 1.00 82.12 88 ILE A N 1
ATOM 672 C CA . ILE A 1 88 ? -8.473 9.769 -5.373 1.00 82.12 88 ILE A CA 1
ATOM 673 C C . ILE A 1 88 ? -8.783 11.216 -4.978 1.00 82.12 88 ILE A C 1
ATOM 675 O O . ILE A 1 88 ? -7.852 11.953 -4.638 1.00 82.12 88 ILE A O 1
ATOM 679 N N . PRO A 1 89 ? -10.048 11.666 -5.065 1.00 81.31 89 PRO A N 1
ATOM 680 C CA . PRO A 1 89 ? -10.398 13.023 -4.678 1.00 81.31 89 PRO A CA 1
ATOM 681 C C . PRO A 1 89 ? -10.176 13.199 -3.176 1.00 81.31 89 PRO A C 1
ATOM 683 O O . PRO A 1 89 ? -10.623 12.383 -2.370 1.00 81.31 89 PRO A O 1
ATOM 686 N N . LEU A 1 90 ? -9.500 14.282 -2.794 1.00 85.25 90 LEU A N 1
ATOM 687 C CA . LEU A 1 90 ? -9.342 14.629 -1.388 1.00 85.25 90 LEU A CA 1
ATOM 688 C C . LEU A 1 90 ? -10.701 15.055 -0.822 1.00 85.25 90 LEU A C 1
ATOM 690 O O . LEU A 1 90 ? -11.339 15.965 -1.353 1.00 85.25 90 LEU A O 1
ATOM 694 N N . SER A 1 91 ? -11.133 14.399 0.252 1.00 92.19 91 SER A N 1
ATOM 695 C CA . SER A 1 91 ? -12.371 14.717 0.960 1.00 92.19 91 SER A CA 1
ATOM 696 C C . SER A 1 91 ? -12.083 15.062 2.419 1.00 92.19 91 SER A C 1
ATOM 698 O O . SER A 1 91 ? -11.113 14.578 3.007 1.00 92.19 91 SER A O 1
ATOM 700 N N . ASP A 1 92 ? -12.955 15.870 3.024 1.00 95.62 92 ASP A N 1
ATOM 701 C CA . ASP A 1 92 ? -12.858 16.188 4.452 1.00 95.62 92 ASP A CA 1
ATOM 702 C C . ASP A 1 92 ? -12.997 14.923 5.314 1.00 95.62 92 ASP A C 1
ATOM 704 O O . ASP A 1 92 ? -12.339 14.801 6.343 1.00 95.62 92 ASP A O 1
ATOM 708 N N . ALA A 1 93 ? -13.813 13.954 4.885 1.00 94.12 93 ALA A N 1
ATOM 709 C CA . ALA A 1 93 ? -13.970 12.674 5.575 1.00 94.12 93 ALA A CA 1
ATOM 710 C C . ALA A 1 93 ? -12.658 11.872 5.591 1.00 94.12 93 ALA A C 1
ATOM 712 O O . ALA A 1 93 ? -12.236 11.413 6.652 1.00 94.12 93 ALA A O 1
ATOM 713 N N . ALA A 1 94 ? -11.973 11.780 4.447 1.00 93.88 94 ALA A N 1
ATOM 714 C CA . ALA A 1 94 ? -10.669 11.135 4.345 1.00 93.88 94 ALA A CA 1
ATOM 715 C C . ALA A 1 94 ? -9.617 11.859 5.198 1.00 93.88 94 ALA A C 1
ATOM 717 O O . ALA A 1 94 ? -8.887 11.222 5.951 1.00 93.88 94 ALA A O 1
ATOM 718 N N . LEU A 1 95 ? -9.563 13.193 5.140 1.00 95.00 95 LEU A N 1
ATOM 719 C CA . LEU A 1 95 ? -8.609 13.964 5.937 1.00 95.00 95 LEU A CA 1
ATOM 720 C C . LEU A 1 95 ? -8.824 13.765 7.444 1.00 95.00 95 LEU A C 1
ATOM 722 O O . LEU A 1 95 ? -7.862 13.501 8.163 1.00 95.00 95 LEU A O 1
ATOM 726 N N . ASN A 1 96 ? -10.067 13.859 7.920 1.00 94.88 96 ASN A N 1
ATOM 727 C CA . ASN A 1 96 ? -10.380 13.657 9.336 1.00 94.88 96 ASN A CA 1
ATOM 728 C C . ASN A 1 96 ? -10.072 12.218 9.774 1.00 94.88 96 ASN A C 1
ATOM 730 O O . ASN A 1 96 ? -9.414 12.020 10.787 1.00 94.88 96 ASN A O 1
ATOM 734 N N . SER A 1 97 ? -10.435 11.222 8.960 1.00 93.12 97 SER A N 1
ATOM 735 C CA . SER A 1 97 ? -10.125 9.816 9.237 1.00 93.12 97 SER A CA 1
ATOM 736 C C . SER A 1 97 ? -8.617 9.540 9.302 1.00 93.12 97 SER A C 1
ATOM 738 O O . SER A 1 97 ? -8.164 8.725 10.113 1.00 93.12 97 SER A O 1
ATOM 740 N N . LEU A 1 98 ? -7.816 10.227 8.478 1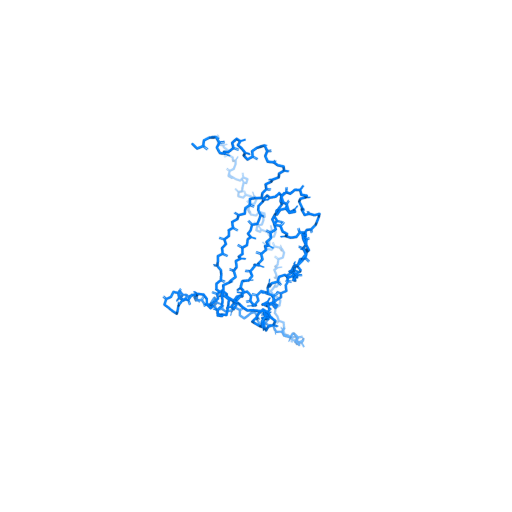.00 92.88 98 LEU A N 1
ATOM 741 C CA . LEU A 1 98 ? -6.361 10.176 8.578 1.00 92.88 98 LEU A CA 1
ATOM 742 C C . LEU A 1 98 ? -5.888 10.800 9.892 1.00 92.88 98 LEU A C 1
ATOM 744 O O . LEU A 1 98 ? -5.070 10.197 10.571 1.00 92.88 98 LEU A O 1
ATOM 748 N N . ILE A 1 99 ? -6.395 11.972 10.277 1.00 93.69 99 ILE A N 1
ATOM 749 C CA . ILE A 1 99 ? -6.006 12.622 11.537 1.00 93.69 99 ILE A CA 1
ATOM 750 C C . ILE A 1 99 ? -6.296 11.703 12.730 1.00 93.69 99 ILE A C 1
ATOM 752 O O . ILE A 1 99 ? -5.372 11.427 13.493 1.00 93.69 99 ILE A O 1
ATOM 756 N N . ASP A 1 100 ? -7.502 11.136 12.816 1.00 91.06 100 ASP A N 1
ATOM 757 C CA . ASP A 1 100 ? -7.880 10.175 13.862 1.00 91.06 100 ASP A CA 1
ATOM 758 C C . ASP A 1 100 ? -6.923 8.968 13.886 1.00 91.06 100 ASP A C 1
ATOM 760 O O . ASP A 1 100 ? -6.445 8.531 14.935 1.00 91.06 100 ASP A O 1
ATOM 764 N N . THR A 1 101 ? -6.564 8.461 12.702 1.00 91.06 101 THR A N 1
ATOM 765 C CA . THR A 1 101 ? -5.578 7.384 12.551 1.00 91.06 101 THR A CA 1
ATOM 766 C C . THR A 1 101 ? -4.209 7.770 13.122 1.00 91.06 101 THR A C 1
ATOM 768 O O . THR A 1 101 ? -3.559 6.947 13.765 1.00 91.06 101 THR A O 1
ATOM 771 N N . LEU A 1 102 ? -3.735 8.998 12.879 1.00 90.50 102 LEU A N 1
ATOM 772 C CA . LEU A 1 102 ? -2.417 9.452 13.331 1.00 90.50 102 LEU A CA 1
ATOM 773 C C . LEU A 1 102 ? -2.393 9.789 14.827 1.00 90.50 102 LEU A C 1
ATOM 775 O O . LEU A 1 102 ? -1.367 9.553 15.469 1.00 90.50 102 LEU A O 1
ATOM 779 N N . GLU A 1 103 ? -3.485 10.315 15.380 1.00 87.25 103 GLU A N 1
ATOM 780 C CA . GLU A 1 103 ? -3.610 10.646 16.804 1.00 87.25 103 GLU A CA 1
ATOM 781 C C . GLU A 1 103 ? -3.508 9.396 17.684 1.00 87.25 103 GLU A C 1
ATOM 783 O O . GLU A 1 103 ? -2.793 9.404 18.689 1.00 87.25 103 GLU A O 1
ATOM 788 N N . ASN A 1 104 ? -4.097 8.281 17.248 1.00 75.69 104 ASN A N 1
ATOM 789 C CA . ASN A 1 104 ? -4.067 7.011 17.977 1.00 75.69 104 ASN A CA 1
ATOM 790 C C . ASN A 1 104 ? -2.677 6.346 18.039 1.00 75.69 104 ASN A C 1
ATOM 792 O O . ASN A 1 104 ? -2.502 5.351 18.742 1.00 75.69 104 ASN A O 1
ATOM 796 N N . ARG A 1 105 ? -1.673 6.872 17.326 1.00 74.94 105 ARG A N 1
ATOM 797 C CA . ARG A 1 105 ? -0.317 6.284 17.264 1.00 74.94 105 ARG A CA 1
ATOM 798 C C . ARG A 1 105 ? 0.615 6.807 18.336 1.00 74.94 105 ARG A C 1
ATOM 800 O O . ARG A 1 105 ? 1.610 6.156 18.654 1.00 74.94 105 ARG A O 1
ATOM 807 N N . PHE A 1 106 ? 0.348 8.007 18.840 1.00 65.06 106 PHE A N 1
ATOM 808 C CA . PHE A 1 106 ? 1.207 8.629 19.830 1.00 65.06 106 PHE A CA 1
ATOM 809 C C . PHE A 1 106 ? 0.751 8.175 21.219 1.00 65.06 106 PHE A C 1
ATOM 811 O O . PHE A 1 106 ? -0.398 8.422 21.588 1.00 65.06 106 PHE A O 1
ATOM 818 N N . PRO A 1 107 ? 1.615 7.531 22.030 1.00 59.00 107 PRO A N 1
ATOM 819 C CA . PRO A 1 107 ? 1.277 7.299 23.428 1.00 59.00 107 PRO A CA 1
ATOM 820 C C . PRO A 1 107 ? 0.977 8.650 24.089 1.00 59.00 107 PRO A C 1
ATOM 822 O O . PRO A 1 107 ? 1.601 9.652 23.744 1.00 59.00 107 PRO A O 1
ATOM 825 N N . ALA A 1 108 ? 0.061 8.688 25.062 1.00 58.72 108 ALA A N 1
ATOM 826 C CA . ALA A 1 108 ? -0.386 9.926 25.720 1.00 58.72 108 ALA A CA 1
ATOM 827 C C . ALA A 1 108 ? 0.762 10.814 26.262 1.00 58.72 108 ALA A C 1
ATOM 829 O O . ALA A 1 108 ? 0.580 12.006 26.475 1.00 58.72 108 ALA A O 1
ATOM 830 N N . GLN A 1 109 ? 1.959 10.250 26.455 1.00 54.59 109 GLN A N 1
ATOM 831 C CA . GLN A 1 109 ? 3.169 10.945 26.911 1.00 54.59 109 GLN A CA 1
ATOM 832 C C . GLN A 1 109 ? 3.976 11.631 25.787 1.00 54.59 109 GLN A C 1
ATOM 834 O O . GLN A 1 109 ? 4.829 12.463 26.078 1.00 54.59 109 GLN A O 1
ATOM 839 N N . ALA A 1 110 ? 3.718 11.301 24.517 1.00 56.00 110 ALA A N 1
ATOM 840 C CA . ALA A 1 110 ? 4.308 11.925 23.327 1.00 56.00 110 ALA A CA 1
ATOM 841 C C . ALA A 1 110 ? 3.369 12.945 22.661 1.00 56.00 110 ALA A C 1
ATOM 843 O O . ALA A 1 110 ? 3.730 13.534 21.640 1.00 56.00 110 ALA A O 1
ATOM 844 N N . GLN A 1 111 ? 2.186 13.180 23.243 1.00 55.00 111 GLN A N 1
ATOM 845 C CA . GLN A 1 111 ? 1.364 14.341 22.923 1.00 55.00 111 GLN A CA 1
ATOM 846 C C . GLN A 1 111 ? 2.115 15.585 23.404 1.00 55.00 111 GLN A C 1
ATOM 848 O O . GLN A 1 111 ? 1.877 16.113 24.488 1.00 55.00 111 GLN A O 1
ATOM 853 N N . LEU A 1 112 ? 3.061 16.058 22.589 1.00 57.28 112 LEU A N 1
ATOM 854 C CA . LEU A 1 112 ? 3.404 17.469 22.588 1.00 57.28 112 LEU A CA 1
ATOM 855 C C . LEU A 1 112 ? 2.066 18.194 22.523 1.00 57.28 112 LEU A C 1
ATOM 857 O O . LEU A 1 112 ? 1.286 17.956 21.600 1.00 57.28 112 LEU A O 1
ATOM 861 N N . THR A 1 113 ? 1.777 19.016 23.526 1.00 48.62 113 THR A N 1
ATOM 862 C CA . THR A 1 113 ? 0.681 19.973 23.470 1.00 48.62 113 THR A CA 1
ATOM 863 C C . THR A 1 113 ? 0.940 20.849 22.256 1.00 48.62 113 THR A C 1
ATOM 865 O O . THR A 1 113 ? 1.646 21.854 22.334 1.00 48.62 113 THR A O 1
ATOM 868 N N . ILE A 1 114 ? 0.418 20.435 21.103 1.00 55.66 114 ILE A N 1
ATOM 869 C CA . ILE A 1 114 ? 0.180 21.333 19.996 1.00 55.66 114 ILE A CA 1
ATOM 870 C C . ILE A 1 114 ? -0.895 22.237 20.567 1.00 55.66 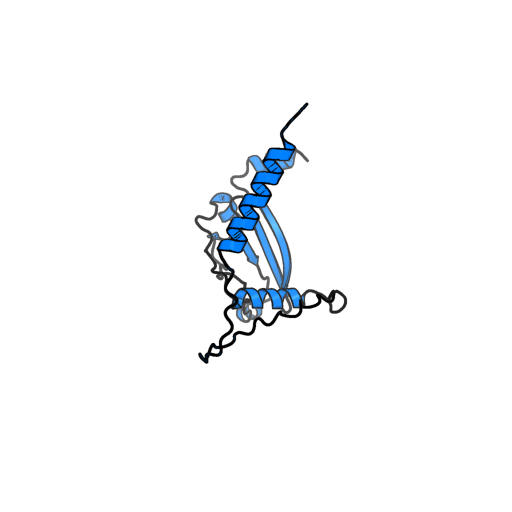114 ILE A C 1
ATOM 872 O O . ILE A 1 114 ? -2.061 21.850 20.652 1.00 55.66 114 ILE A O 1
ATOM 876 N N . ASP A 1 115 ? -0.477 23.398 21.069 1.00 53.97 115 ASP A N 1
ATOM 877 C CA . ASP A 1 115 ? -1.392 24.482 21.365 1.00 53.97 115 ASP A CA 1
ATOM 878 C C . ASP A 1 115 ? -2.214 24.655 20.098 1.00 53.97 115 ASP A C 1
ATOM 880 O O . ASP A 1 115 ? -1.711 25.126 19.074 1.00 53.97 115 ASP A O 1
ATOM 884 N N . ARG A 1 116 ? -3.464 24.181 20.140 1.00 47.59 116 ARG A N 1
ATOM 885 C CA . ARG A 1 116 ? -4.433 24.418 19.084 1.00 47.59 116 ARG A CA 1
ATOM 886 C C . ARG A 1 116 ? -4.352 25.918 18.847 1.00 47.59 116 ARG A C 1
ATOM 888 O O . ARG A 1 116 ? -4.668 26.657 19.788 1.00 47.59 116 ARG A O 1
ATOM 895 N N . PRO A 1 117 ? -3.901 26.397 17.669 1.00 51.66 117 PRO A N 1
ATOM 896 C CA . PRO A 1 117 ? -3.892 27.823 17.418 1.00 51.66 117 PRO A CA 1
ATOM 897 C C . PRO A 1 117 ? -5.321 28.255 17.677 1.00 51.66 117 PRO A C 1
ATOM 899 O O . PRO A 1 117 ? -6.243 27.709 17.061 1.00 51.66 117 PRO A O 1
ATOM 902 N N . LYS A 1 118 ? -5.508 29.110 18.696 1.00 48.84 118 LYS A N 1
ATOM 903 C CA . LYS A 1 118 ? -6.822 29.618 19.083 1.00 48.84 118 LYS A CA 1
ATOM 904 C C . LYS A 1 118 ? -7.482 30.010 17.786 1.00 48.84 118 LYS A C 1
ATOM 906 O O . LYS A 1 118 ? -6.990 30.922 17.122 1.00 48.84 118 LYS A O 1
ATOM 911 N N . GLY A 1 119 ? -8.511 29.252 17.404 1.00 48.91 119 GLY A N 1
ATOM 912 C CA . GLY A 1 119 ? -9.219 29.495 16.168 1.00 48.91 119 GLY A CA 1
ATOM 913 C C . GLY A 1 119 ? -9.577 30.961 16.208 1.00 48.91 119 GLY A C 1
ATOM 914 O O . GLY A 1 119 ? -10.331 31.386 17.087 1.00 48.91 119 GLY A O 1
ATOM 915 N N . ARG A 1 120 ? -8.958 31.757 15.334 1.00 47.34 120 ARG A N 1
ATOM 916 C CA . ARG A 1 120 ? -9.434 33.102 15.094 1.00 47.34 120 ARG A CA 1
ATOM 917 C C . ARG A 1 120 ? -10.786 32.850 14.465 1.00 47.34 120 ARG A C 1
ATOM 919 O O . ARG A 1 120 ? -10.865 32.541 13.282 1.00 47.34 120 ARG A O 1
ATOM 926 N N . GLN A 1 121 ? -11.817 32.837 15.306 1.00 50.62 121 GLN A N 1
ATOM 927 C CA . GLN A 1 121 ? -13.194 32.821 14.871 1.00 50.62 121 GLN A CA 1
ATOM 928 C C . GLN A 1 121 ? -13.312 34.067 14.015 1.00 50.62 121 GLN A C 1
ATOM 930 O O . GLN A 1 121 ? -13.367 35.184 14.527 1.00 50.62 121 GLN A O 1
ATOM 935 N N . VAL A 1 122 ? -13.220 33.882 12.703 1.00 45.53 122 VAL A N 1
ATOM 936 C CA . VAL A 1 122 ? -13.693 34.884 11.773 1.00 45.53 122 VAL A CA 1
ATOM 937 C C . VAL A 1 122 ? -15.194 34.856 12.014 1.00 45.53 122 VAL A C 1
ATOM 939 O O . VAL A 1 122 ? -15.807 33.805 11.805 1.00 45.53 122 VAL A O 1
ATOM 942 N N . PRO A 1 123 ? -15.791 35.924 12.562 1.00 37.66 123 PRO A N 1
ATOM 943 C CA . PRO A 1 123 ? -17.224 35.944 12.735 1.00 37.66 123 PRO A CA 1
ATOM 944 C C . PRO A 1 123 ? -17.807 35.801 11.334 1.00 37.66 123 PRO A C 1
ATOM 946 O O . PRO A 1 123 ? -17.635 36.686 10.494 1.00 37.66 123 PRO A O 1
ATOM 949 N N . VAL A 1 124 ? -18.482 34.685 11.056 1.00 42.00 124 VAL A N 1
ATOM 950 C CA . VAL A 1 124 ? -19.431 34.639 9.947 1.00 42.00 124 VAL A CA 1
ATOM 951 C C . VAL A 1 124 ? -20.622 35.454 10.423 1.00 42.00 124 VAL A C 1
ATOM 953 O O . VAL A 1 124 ? -21.641 34.935 10.879 1.00 42.00 124 VAL A O 1
ATOM 956 N N . THR A 1 125 ? -20.459 36.774 10.396 1.00 35.97 125 THR A N 1
ATOM 957 C CA . THR A 1 125 ? -21.570 37.689 10.567 1.00 35.97 125 THR A CA 1
ATOM 958 C C . THR A 1 125 ? -22.422 37.517 9.326 1.00 35.97 125 THR A C 1
ATOM 960 O O . THR A 1 125 ? -22.113 38.037 8.255 1.00 35.97 125 THR A O 1
ATOM 963 N N . ARG A 1 126 ? -23.504 36.749 9.467 1.00 40.72 126 ARG A N 1
ATOM 964 C CA . ARG A 1 126 ? -24.646 36.803 8.561 1.00 40.72 126 ARG A CA 1
ATOM 965 C C . ARG A 1 126 ? -25.074 38.267 8.495 1.00 40.72 126 ARG A C 1
ATOM 967 O O . ARG A 1 126 ? -25.707 38.765 9.423 1.00 40.72 126 ARG A O 1
ATOM 974 N N . ALA A 1 127 ? -24.679 38.958 7.431 1.00 34.38 127 ALA A N 1
ATOM 975 C CA . ALA A 1 127 ? -25.021 40.352 7.218 1.00 34.38 127 ALA A CA 1
ATOM 976 C C . ALA A 1 127 ? -26.539 40.461 7.021 1.00 34.38 127 ALA A C 1
ATOM 978 O O . ALA A 1 127 ? -27.066 40.281 5.925 1.00 34.38 127 ALA A O 1
ATOM 979 N N . LYS A 1 128 ? -27.261 40.744 8.108 1.00 34.50 128 LYS A N 1
ATOM 980 C CA . LYS A 1 128 ? -28.490 41.523 8.016 1.00 34.50 128 LYS A CA 1
ATOM 981 C C . LYS A 1 128 ? -28.054 42.963 7.793 1.00 34.50 128 LYS A C 1
ATOM 983 O O . LYS A 1 128 ? -27.389 43.550 8.640 1.00 34.50 128 LYS A O 1
ATOM 988 N N . ALA A 1 129 ? -28.395 43.484 6.621 1.00 37.09 129 ALA A N 1
ATOM 989 C CA . ALA A 1 129 ? -28.242 44.885 6.291 1.00 37.09 129 ALA A CA 1
ATOM 990 C C . ALA A 1 129 ? -28.945 45.737 7.353 1.00 37.09 129 ALA A C 1
ATOM 992 O O . ALA A 1 129 ? -30.153 45.607 7.534 1.00 37.09 129 ALA A O 1
ATOM 993 N N . GLN A 1 130 ? -28.189 46.597 8.031 1.00 38.22 130 GLN A N 1
ATOM 994 C CA . GLN A 1 130 ? -28.716 47.775 8.705 1.00 38.22 130 GLN A CA 1
ATOM 995 C C . GLN A 1 130 ? -27.620 48.840 8.763 1.00 38.22 130 GLN A C 1
ATOM 997 O O . GLN A 1 130 ? -26.543 48.663 9.321 1.00 38.22 130 GLN A O 1
ATOM 1002 N N . THR A 1 131 ? -27.924 49.922 8.068 1.00 38.47 131 THR A N 1
ATOM 1003 C CA . THR A 1 131 ? -27.173 51.154 7.870 1.00 38.47 131 THR A CA 1
ATOM 1004 C C . THR A 1 131 ? -26.982 51.932 9.171 1.00 38.47 131 THR A C 1
ATOM 1006 O O . THR A 1 131 ? -27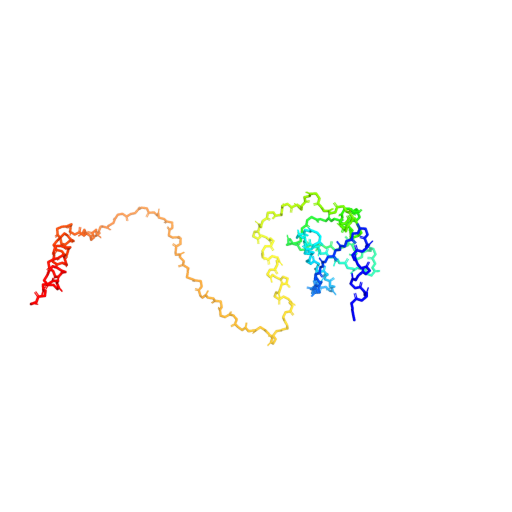.967 52.313 9.798 1.00 38.47 131 THR A O 1
ATOM 1009 N N . SER A 1 132 ? -25.738 52.269 9.509 1.00 32.31 132 SER A N 1
ATOM 1010 C CA . SER A 1 132 ? -25.399 53.530 10.178 1.00 32.31 132 SER A CA 1
ATOM 1011 C C . SER A 1 132 ? -23.970 53.900 9.790 1.00 32.31 132 SER A C 1
ATOM 1013 O O . SER A 1 132 ? -23.077 53.058 9.832 1.00 32.31 132 SER A O 1
ATOM 1015 N N . GLY A 1 133 ? -23.801 55.116 9.279 1.00 43.28 133 GLY A N 1
ATOM 1016 C CA . GLY A 1 133 ? -22.635 55.528 8.514 1.00 43.28 133 GLY A CA 1
ATOM 1017 C C . GLY A 1 133 ? -21.490 56.060 9.361 1.00 43.28 133 GLY A C 1
ATOM 1018 O O . GLY A 1 133 ? -21.719 56.787 10.316 1.00 43.28 133 GLY A O 1
ATOM 1019 N N . GLU A 1 134 ? -20.273 55.763 8.914 1.00 35.59 134 GLU A N 1
ATOM 1020 C CA . GLU A 1 134 ? -19.135 56.681 8.960 1.00 35.59 134 GLU A CA 1
ATOM 1021 C C . GLU A 1 134 ? -18.109 56.202 7.924 1.00 35.59 134 GLU A C 1
ATOM 1023 O O . GLU A 1 134 ? -17.276 55.330 8.162 1.00 35.59 134 GLU A O 1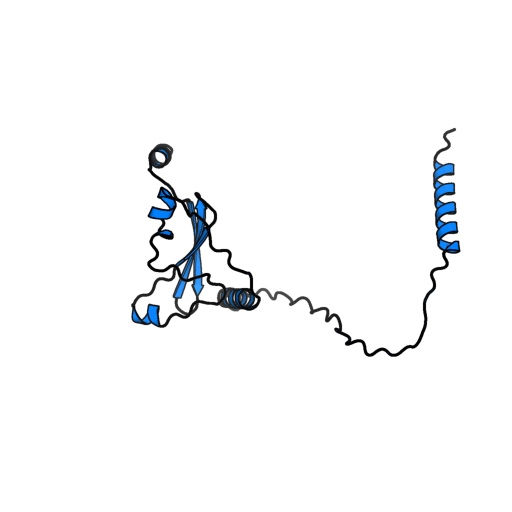
ATOM 1028 N N . THR A 1 135 ? -18.237 56.698 6.695 1.00 38.84 135 THR A N 1
ATOM 1029 C CA . THR A 1 135 ? -17.236 56.479 5.650 1.00 38.84 135 THR A CA 1
ATOM 1030 C C . THR A 1 135 ? -16.080 57.438 5.893 1.00 38.84 135 THR A C 1
ATOM 1032 O O . THR A 1 135 ? -16.215 58.632 5.617 1.00 38.84 135 THR A O 1
ATOM 1035 N N . VAL A 1 136 ? -14.942 56.930 6.366 1.00 51.38 136 VAL A N 1
ATOM 1036 C CA . VAL A 1 136 ? -13.665 57.651 6.290 1.00 51.38 136 VAL A CA 1
ATOM 1037 C C . VAL A 1 136 ? -13.319 57.788 4.805 1.00 51.38 136 VAL A C 1
ATOM 1039 O O . VAL A 1 136 ? -12.803 56.864 4.177 1.00 51.38 136 VAL A O 1
ATOM 1042 N N . LYS A 1 137 ? -13.695 58.922 4.209 1.00 48.66 137 LYS A N 1
ATOM 1043 C CA . LYS A 1 137 ? -13.289 59.296 2.854 1.00 48.66 137 LYS A CA 1
ATOM 1044 C C . LYS A 1 137 ? -11.807 59.649 2.903 1.00 48.66 137 LYS A C 1
ATOM 1046 O O . LYS A 1 137 ? -11.450 60.696 3.432 1.00 48.66 137 LYS A O 1
ATOM 1051 N N . ALA A 1 138 ? -10.956 58.788 2.353 1.00 55.19 138 ALA A N 1
ATOM 1052 C CA . ALA A 1 138 ? -9.595 59.180 2.017 1.00 55.19 138 ALA A CA 1
ATOM 1053 C C . ALA A 1 138 ? -9.676 60.324 0.995 1.00 55.19 138 ALA A C 1
ATOM 1055 O O . ALA A 1 138 ? -10.275 60.160 -0.071 1.00 55.19 138 ALA A O 1
ATOM 1056 N N . ASN A 1 139 ? -9.158 61.496 1.358 1.00 65.56 139 ASN A N 1
ATOM 1057 C CA . ASN A 1 139 ? -9.188 62.664 0.492 1.00 65.56 139 ASN A CA 1
ATOM 1058 C C . ASN A 1 139 ? -8.083 62.518 -0.562 1.00 65.56 139 ASN A C 1
ATOM 1060 O O . ASN A 1 139 ? -6.900 62.469 -0.224 1.00 65.56 139 ASN A O 1
ATOM 1064 N N . LEU A 1 140 ? -8.473 62.389 -1.830 1.00 57.00 140 LEU A N 1
ATOM 1065 C CA . LEU A 1 140 ? -7.560 62.100 -2.940 1.00 57.00 140 LEU A CA 1
ATOM 1066 C C . LEU A 1 140 ? -6.474 63.184 -3.084 1.00 57.00 140 LEU A C 1
ATOM 1068 O O . LEU A 1 140 ? -5.330 62.866 -3.403 1.00 57.00 140 LEU A O 1
ATOM 1072 N N . ASP A 1 141 ? -6.804 64.424 -2.721 1.00 66.62 141 ASP A N 1
ATOM 1073 C CA . ASP A 1 141 ? -5.887 65.566 -2.743 1.00 66.62 141 ASP A CA 1
ATOM 1074 C C . ASP A 1 141 ? -4.726 65.413 -1.742 1.00 66.62 141 ASP A C 1
ATOM 1076 O O . ASP A 1 141 ? -3.605 65.846 -2.009 1.00 66.62 141 ASP A O 1
ATOM 1080 N N . GLU A 1 142 ? -4.953 64.768 -0.592 1.00 70.12 142 GLU A N 1
ATOM 1081 C CA . GLU A 1 142 ? -3.895 64.525 0.402 1.00 70.12 142 GLU A CA 1
ATOM 1082 C C . GLU A 1 142 ? -2.898 63.471 -0.088 1.00 70.12 142 GLU A C 1
ATOM 1084 O O . GLU A 1 142 ? -1.695 63.578 0.162 1.00 70.12 142 GLU A O 1
ATOM 1089 N N . ILE A 1 143 ? -3.391 62.477 -0.832 1.00 69.44 143 ILE A N 1
ATOM 1090 C CA . ILE A 1 143 ? -2.565 61.425 -1.430 1.00 69.44 143 ILE A CA 1
ATOM 1091 C C . ILE A 1 143 ? -1.690 62.022 -2.536 1.00 69.44 143 ILE A C 1
ATOM 1093 O O . ILE A 1 143 ? -0.488 61.753 -2.589 1.00 69.44 143 ILE A O 1
ATOM 1097 N N . GLU A 1 144 ? -2.260 62.882 -3.380 1.00 68.00 144 GLU A N 1
ATOM 1098 C CA . GLU A 1 144 ? -1.533 63.516 -4.481 1.00 68.00 144 GLU A CA 1
ATOM 1099 C C . GLU A 1 144 ? -0.459 64.494 -3.967 1.00 68.00 144 GLU A C 1
ATOM 1101 O O . GLU A 1 144 ? 0.681 64.491 -4.444 1.00 68.00 144 GLU A O 1
ATOM 1106 N N . GLN A 1 145 ? -0.761 65.252 -2.905 1.00 74.56 145 GLN A N 1
ATOM 1107 C CA . GLN A 1 145 ? 0.220 66.109 -2.231 1.00 74.56 145 GLN A CA 1
ATOM 1108 C C . GLN A 1 145 ? 1.356 65.315 -1.575 1.00 74.56 145 GLN A C 1
ATOM 1110 O O . GLN A 1 145 ? 2.507 65.760 -1.601 1.00 74.56 145 GLN A O 1
ATOM 1115 N N . ALA A 1 146 ? 1.065 64.149 -0.992 1.00 75.12 146 ALA A N 1
ATOM 1116 C CA . ALA A 1 146 ? 2.097 63.285 -0.424 1.00 75.12 146 ALA A CA 1
ATOM 1117 C C . ALA A 1 146 ? 3.046 62.757 -1.512 1.00 75.12 146 ALA A C 1
ATOM 1119 O O . ALA A 1 146 ? 4.263 62.757 -1.322 1.00 75.12 146 ALA A O 1
ATOM 1120 N N . MET A 1 147 ? 2.506 62.390 -2.676 1.00 75.19 147 MET A N 1
ATOM 1121 C CA . MET A 1 147 ? 3.289 61.900 -3.811 1.00 75.19 147 MET A CA 1
ATOM 1122 C C . MET A 1 147 ? 4.200 62.984 -4.409 1.00 75.19 147 MET A C 1
ATOM 1124 O O . MET A 1 147 ? 5.373 62.723 -4.677 1.00 75.19 147 MET A O 1
ATOM 1128 N N . MET A 1 148 ? 3.701 64.219 -4.552 1.00 79.31 148 MET A N 1
ATOM 1129 C CA . MET A 1 148 ? 4.505 65.341 -5.059 1.00 79.31 148 MET A CA 1
ATOM 1130 C C . MET A 1 148 ? 5.649 65.724 -4.110 1.00 79.31 148 MET A C 1
ATOM 1132 O O . MET A 1 148 ? 6.768 65.966 -4.566 1.00 79.31 148 MET A O 1
ATOM 1136 N N . ARG A 1 149 ? 5.413 65.703 -2.791 1.00 76.06 149 ARG A N 1
ATOM 1137 C CA . ARG A 1 149 ? 6.466 65.956 -1.788 1.00 76.06 149 ARG A CA 1
ATOM 1138 C C . ARG A 1 149 ? 7.570 64.903 -1.823 1.00 76.06 149 ARG A C 1
ATOM 1140 O O . ARG A 1 149 ? 8.740 65.235 -1.627 1.00 76.06 149 ARG A O 1
ATOM 1147 N N . GLU A 1 150 ? 7.211 63.645 -2.063 1.00 74.94 150 GLU A N 1
ATOM 1148 C CA . GLU A 1 150 ? 8.192 62.564 -2.140 1.00 74.94 150 GLU A CA 1
ATOM 1149 C C . GLU A 1 150 ? 9.040 62.677 -3.415 1.00 74.94 150 GLU A C 1
ATOM 1151 O O . GLU A 1 150 ? 10.266 62.563 -3.357 1.00 74.94 150 GLU A O 1
ATOM 1156 N N . MET A 1 151 ? 8.424 63.023 -4.552 1.00 74.31 151 MET A N 1
ATOM 1157 C CA . MET A 1 151 ? 9.158 63.285 -5.793 1.00 74.31 151 MET A CA 1
ATOM 1158 C C . MET A 1 151 ? 10.162 64.438 -5.641 1.00 74.31 151 MET A C 1
ATOM 1160 O O . MET A 1 151 ? 11.325 64.295 -6.025 1.00 74.31 151 MET A O 1
ATOM 1164 N N . GLU A 1 152 ? 9.768 65.548 -5.017 1.00 71.94 152 GLU A N 1
ATOM 1165 C CA . GLU A 1 152 ? 10.642 66.713 -4.824 1.00 71.94 152 GLU A CA 1
ATOM 1166 C C . GLU A 1 152 ? 11.847 66.405 -3.910 1.00 71.94 152 GLU A C 1
ATOM 1168 O O . GLU A 1 15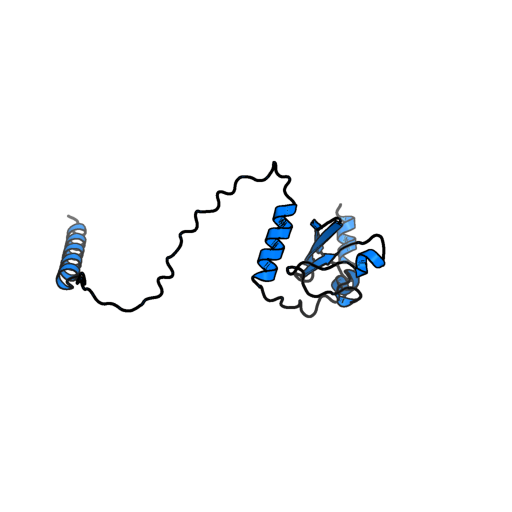2 ? 12.976 66.820 -4.193 1.00 71.94 152 GLU A O 1
ATOM 1173 N N . LYS A 1 153 ? 11.653 65.570 -2.877 1.00 68.25 153 LYS A N 1
ATOM 1174 C CA . LYS A 1 153 ? 12.750 65.046 -2.043 1.00 68.25 153 LYS A CA 1
ATOM 1175 C C . LYS A 1 153 ? 13.744 64.203 -2.836 1.00 68.25 153 LYS A C 1
ATOM 1177 O O . LYS A 1 153 ? 14.950 64.315 -2.614 1.00 68.25 153 LYS A O 1
ATOM 1182 N N . THR A 1 154 ? 13.265 63.357 -3.748 1.00 65.38 154 THR A N 1
ATOM 1183 C CA . THR A 1 154 ? 14.155 62.512 -4.563 1.00 65.38 154 THR A CA 1
ATOM 1184 C C . THR A 1 154 ? 14.966 63.320 -5.579 1.00 65.38 154 THR A C 1
ATOM 1186 O O . THR A 1 154 ? 16.120 62.982 -5.832 1.00 65.38 154 THR A O 1
ATOM 1189 N N . LEU A 1 155 ? 14.423 64.438 -6.077 1.00 61.22 155 LEU A N 1
ATOM 1190 C CA . LEU A 1 155 ? 15.108 65.359 -6.990 1.00 61.22 155 LEU A CA 1
ATOM 1191 C C . LEU A 1 155 ? 16.200 66.196 -6.301 1.00 61.22 155 LEU A C 1
ATOM 1193 O O . LEU A 1 155 ? 17.258 66.414 -6.890 1.00 61.22 155 LEU A O 1
ATOM 1197 N N . GLN A 1 156 ? 16.008 66.617 -5.045 1.00 60.38 156 GLN A N 1
ATOM 1198 C CA . GLN A 1 156 ? 17.048 67.343 -4.296 1.00 60.38 156 GLN A CA 1
ATOM 1199 C C . GLN A 1 156 ? 18.208 66.446 -3.841 1.00 60.38 156 GLN A C 1
ATOM 1201 O O . GLN A 1 156 ? 19.330 66.922 -3.689 1.00 60.38 156 GLN A O 1
ATOM 1206 N N . LYS A 1 157 ? 17.973 65.138 -3.673 1.00 59.19 157 LYS A N 1
ATOM 1207 C CA . LYS A 1 157 ? 19.004 64.175 -3.247 1.00 59.19 157 LYS A CA 1
ATOM 1208 C C . LYS A 1 157 ? 19.956 63.741 -4.378 1.00 59.19 157 LYS A C 1
ATOM 1210 O O . LYS A 1 157 ? 20.890 62.989 -4.120 1.00 59.19 157 LYS A O 1
ATOM 1215 N N . GLY A 1 158 ? 19.722 64.204 -5.610 1.00 58.03 158 GLY A N 1
ATOM 1216 C CA . GLY A 1 158 ? 20.473 63.832 -6.815 1.00 58.03 158 GLY A CA 1
ATOM 1217 C C . GLY A 1 158 ? 21.337 64.935 -7.438 1.00 58.03 158 GLY A C 1
ATOM 1218 O O . GLY A 1 158 ? 21.746 64.771 -8.584 1.00 58.03 158 GLY A O 1
ATOM 1219 N N . ARG A 1 159 ? 21.612 66.052 -6.746 1.00 45.91 159 ARG A N 1
ATOM 1220 C CA . ARG A 1 159 ? 22.487 67.122 -7.265 1.00 45.91 159 ARG A CA 1
ATOM 1221 C C . ARG A 1 159 ? 23.901 66.995 -6.667 1.00 45.91 159 ARG A C 1
ATOM 1223 O O . ARG A 1 159 ? 24.072 67.371 -5.510 1.00 45.91 159 ARG A O 1
ATOM 1230 N N . PRO A 1 160 ? 24.892 66.442 -7.391 1.00 54.97 160 PRO A N 1
ATOM 1231 C CA . PRO A 1 160 ? 26.290 66.511 -6.972 1.00 54.97 160 PRO A CA 1
ATOM 1232 C C . PRO A 1 160 ? 26.841 67.933 -7.179 1.00 54.97 160 PRO A C 1
ATOM 1234 O O . PRO A 1 160 ? 26.464 68.599 -8.149 1.00 54.97 160 PRO A O 1
ATOM 1237 N N . GLU A 1 161 ? 27.688 68.386 -6.248 1.00 43.44 161 GLU A N 1
ATOM 1238 C CA . GLU A 1 161 ? 28.647 69.487 -6.459 1.00 43.44 161 GLU A CA 1
ATOM 1239 C C . GLU A 1 161 ? 29.723 69.100 -7.482 1.00 43.44 161 GLU A C 1
ATOM 1241 O O . GLU A 1 161 ? 30.071 67.895 -7.548 1.00 43.44 161 GLU A O 1
#

Secondary structure (DSSP, 8-state):
-HHHHHHHTTSS---EEEEEEEEETTEEEEEEEEEESS-EEEEEE--SSHHHHHH----TTS----TT-GGGSHHHHHHH--S--------HHHHHHHHHHHHTTS-TTS-----------------------------HHHHHHHHHHHHHHHHHTT---